Protein AF-A0A379UTQ7-F1 (afdb_monomer_lite)

Secondary structure (DSSP, 8-state):
-HHHHHHHHHTT--------SS-THHHHS-BTTTB-PPP-SS---SSS-----B-TTT--B-SSPPP-------HHHHHHHHHHHT----

Sequence (90 aa):
MMADTITRFKEGKPVLYYTWTPYWVSDVMKPGKDVVWLQVPFSSLPANRKILILNCRTRANYGFPVNTMHIVANKAWRRKIRRRRNCSPS

pLDDT: mean 71.79, std 10.81, range [43.69, 88.62]

InterPro domains:
  IPR007210 ABC-type glycine betaine transport system, substrate-binding domain [PF04069] (1-78)

Radius of gyration: 21.08 Å; chains: 1; bounding box: 36×53×56 Å

Structure (mmCIF, N/CA/C/O backbone):
data_AF-A0A379UTQ7-F1
#
_entry.id   AF-A0A379UTQ7-F1
#
loop_
_atom_site.group_PDB
_atom_site.id
_atom_site.type_symbol
_atom_site.label_atom_id
_atom_site.label_alt_id
_atom_site.label_comp_id
_atom_site.label_asym_id
_atom_site.label_entity_id
_atom_site.label_seq_id
_atom_site.pdbx_PDB_ins_code
_atom_site.Cartn_x
_atom_site.Cartn_y
_atom_site.Cartn_z
_atom_site.occupancy
_atom_site.B_iso_or_equiv
_atom_site.auth_seq_id
_atom_site.auth_comp_id
_atom_site.auth_asym_id
_atom_site.auth_atom_id
_atom_site.pdbx_PDB_model_num
ATOM 1 N N . MET A 1 1 ? 6.281 -9.756 10.851 1.00 65.62 1 MET A N 1
ATOM 2 C CA . MET A 1 1 ? 5.934 -8.333 10.645 1.00 65.62 1 MET A CA 1
ATOM 3 C C . MET A 1 1 ? 4.449 -8.162 10.324 1.00 65.62 1 MET A C 1
ATOM 5 O O . MET A 1 1 ? 3.749 -7.688 11.197 1.00 65.62 1 MET A O 1
ATOM 9 N N . MET A 1 2 ? 3.926 -8.633 9.181 1.00 73.81 2 MET A N 1
ATOM 10 C CA . MET A 1 2 ? 2.501 -8.432 8.827 1.00 73.81 2 MET A CA 1
ATOM 11 C C . MET A 1 2 ? 1.486 -9.139 9.742 1.00 73.81 2 MET A C 1
ATOM 13 O O . MET A 1 2 ? 0.420 -8.594 10.001 1.00 73.81 2 MET A O 1
ATOM 17 N N . ALA A 1 3 ? 1.808 -10.332 10.255 1.00 73.69 3 ALA A N 1
ATOM 18 C CA . ALA A 1 3 ? 0.908 -11.069 11.149 1.00 73.69 3 ALA A CA 1
ATOM 19 C C . ALA A 1 3 ? 0.627 -10.313 12.462 1.00 73.69 3 ALA A C 1
ATOM 21 O O . ALA A 1 3 ? -0.517 -10.226 12.885 1.00 73.69 3 ALA A O 1
ATOM 22 N N . ASP A 1 4 ? 1.655 -9.701 13.057 1.00 77.44 4 ASP A N 1
ATOM 23 C CA . ASP A 1 4 ? 1.524 -8.881 14.269 1.00 77.44 4 ASP A CA 1
ATOM 24 C C . ASP A 1 4 ? 0.678 -7.621 14.017 1.00 77.44 4 ASP A C 1
ATOM 26 O O . ASP A 1 4 ? -0.178 -7.260 14.822 1.00 77.44 4 ASP A O 1
ATOM 30 N N . THR A 1 5 ? 0.844 -7.000 12.845 1.00 79.44 5 THR A N 1
ATOM 31 C CA . THR A 1 5 ? 0.016 -5.867 12.415 1.00 79.44 5 THR A CA 1
ATOM 32 C C . THR A 1 5 ? -1.461 -6.252 12.308 1.00 79.44 5 THR A C 1
ATOM 34 O O . THR A 1 5 ? -2.319 -5.500 12.759 1.00 79.44 5 THR A O 1
ATOM 37 N N . ILE A 1 6 ? -1.774 -7.435 11.769 1.00 78.81 6 ILE A N 1
ATOM 38 C CA . ILE A 1 6 ? -3.158 -7.927 11.672 1.00 78.81 6 ILE A CA 1
ATOM 39 C C . ILE A 1 6 ? -3.742 -8.196 13.061 1.00 78.81 6 ILE A C 1
ATOM 41 O O . ILE A 1 6 ? -4.899 -7.863 13.309 1.00 78.81 6 ILE A O 1
ATOM 45 N N . THR A 1 7 ? -2.966 -8.776 13.976 1.00 80.38 7 THR A N 1
ATOM 46 C CA . THR A 1 7 ? -3.426 -9.014 15.351 1.00 80.38 7 THR A CA 1
ATOM 47 C C . THR A 1 7 ? -3.744 -7.698 16.060 1.00 80.38 7 THR A C 1
ATOM 49 O O . THR A 1 7 ? -4.839 -7.549 16.595 1.00 80.38 7 THR A O 1
ATOM 52 N N . ARG A 1 8 ? -2.863 -6.693 15.968 1.00 83.75 8 ARG A N 1
ATOM 53 C CA . ARG A 1 8 ? -3.109 -5.351 16.529 1.00 83.75 8 ARG A CA 1
ATOM 54 C C . ARG A 1 8 ? -4.318 -4.653 15.904 1.00 83.75 8 ARG A C 1
ATOM 56 O O . ARG A 1 8 ? -5.067 -3.992 16.617 1.00 83.75 8 ARG A O 1
ATOM 63 N N . PHE A 1 9 ? -4.538 -4.842 14.603 1.00 83.75 9 PHE A N 1
ATOM 64 C CA . PHE A 1 9 ? -5.741 -4.359 13.925 1.00 83.75 9 PHE A CA 1
ATOM 65 C C . PHE A 1 9 ? -7.014 -5.014 14.491 1.00 83.75 9 PHE A C 1
ATOM 67 O O . PHE A 1 9 ? -7.981 -4.317 14.786 1.00 83.75 9 PHE A O 1
ATOM 74 N N . LYS A 1 10 ? -7.001 -6.335 14.728 1.00 81.25 10 LYS A N 1
ATOM 75 C CA . LYS A 1 10 ? -8.123 -7.059 15.360 1.00 81.25 10 LYS A CA 1
ATOM 76 C C . LYS A 1 10 ? -8.378 -6.636 16.810 1.00 81.25 10 LYS A C 1
ATOM 78 O O . LYS A 1 10 ? -9.513 -6.702 17.263 1.00 81.25 10 LYS A O 1
ATOM 83 N N . GLU A 1 11 ? -7.348 -6.177 17.516 1.00 87.50 11 GLU A N 1
ATOM 84 C CA . GLU A 1 11 ? -7.457 -5.580 18.855 1.00 87.50 11 GLU A CA 1
ATOM 85 C C . GLU A 1 11 ? -7.992 -4.132 18.837 1.00 87.50 11 GLU A C 1
ATOM 87 O O . GLU A 1 11 ? -8.079 -3.501 19.889 1.00 87.50 11 GLU A O 1
ATOM 92 N N . GLY A 1 12 ? -8.320 -3.575 17.665 1.00 84.38 12 GLY A N 1
ATOM 93 C CA . GLY A 1 12 ? -8.818 -2.203 17.520 1.00 84.38 12 GLY A CA 1
ATOM 94 C C . GLY A 1 12 ? -7.744 -1.124 17.690 1.00 84.38 12 GLY A C 1
ATOM 95 O O . GLY A 1 12 ? -8.071 0.055 17.827 1.00 84.38 12 GLY A O 1
ATOM 96 N N . LYS A 1 13 ? -6.459 -1.498 17.692 1.00 83.31 13 LYS A N 1
ATOM 97 C CA . LYS A 1 13 ? -5.349 -0.548 17.824 1.00 83.31 13 LYS A CA 1
ATOM 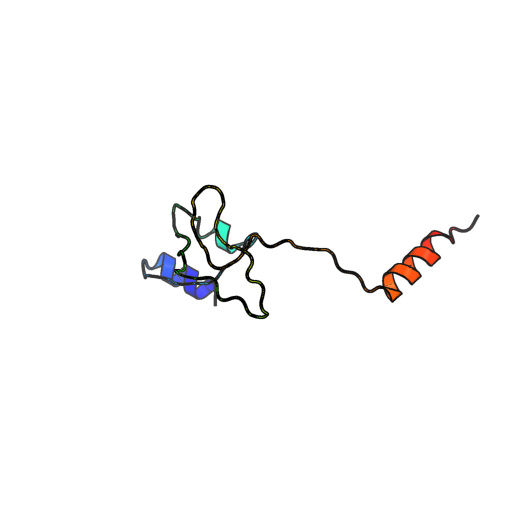98 C C . LYS A 1 13 ? -4.989 0.053 16.461 1.00 83.31 13 LYS A C 1
ATOM 100 O O . LYS A 1 13 ? -5.058 -0.643 15.445 1.00 83.31 13 LYS A O 1
ATOM 105 N N . PRO A 1 14 ? -4.553 1.324 16.418 1.00 85.75 14 PRO A N 1
ATOM 106 C CA . PRO A 1 14 ? -4.105 1.945 15.178 1.00 85.75 14 PRO A CA 1
ATOM 107 C C . PRO A 1 14 ? -2.864 1.230 14.630 1.00 85.75 14 PRO A C 1
ATOM 109 O O . PRO A 1 14 ? -1.928 0.917 15.369 1.00 85.75 14 PRO A O 1
ATOM 112 N N . VAL A 1 15 ? -2.851 0.991 13.317 1.00 85.62 15 VAL A N 1
ATOM 113 C CA . VAL A 1 15 ? -1.765 0.301 12.611 1.00 85.62 15 VAL A CA 1
ATOM 114 C C . VAL A 1 15 ? -1.314 1.096 11.389 1.00 85.62 15 VAL A C 1
ATOM 116 O O . VAL A 1 15 ? -2.130 1.645 10.653 1.00 85.62 15 VAL A O 1
ATOM 119 N N . LEU A 1 16 ? -0.001 1.125 11.154 1.00 85.81 16 LEU A N 1
ATOM 120 C CA . LEU A 1 16 ? 0.616 1.695 9.959 1.00 85.81 16 LEU A CA 1
ATOM 121 C C . LEU A 1 16 ? 1.561 0.654 9.360 1.00 85.81 16 LEU A C 1
ATOM 123 O O . LEU A 1 16 ? 2.461 0.165 10.042 1.00 85.81 16 LEU A O 1
ATOM 127 N N . TYR A 1 17 ? 1.355 0.305 8.093 1.00 82.38 17 TYR A N 1
ATOM 128 C CA . TYR A 1 17 ? 2.177 -0.681 7.402 1.0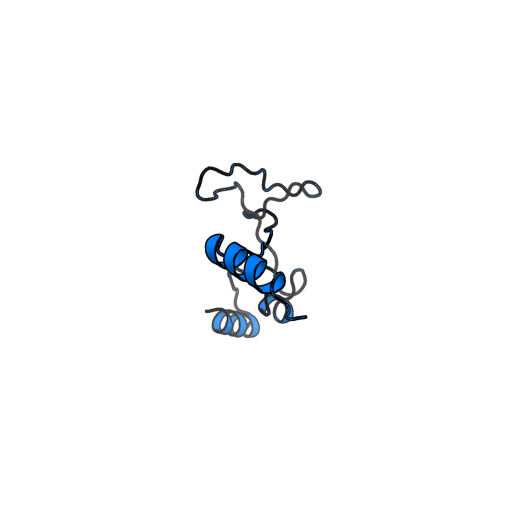0 82.38 17 TYR A CA 1
ATOM 129 C C . TYR A 1 17 ? 2.289 -0.373 5.910 1.00 82.38 17 TYR A C 1
ATOM 131 O O . TYR A 1 17 ? 1.423 0.266 5.316 1.00 82.38 17 TYR A O 1
ATOM 139 N N . TYR A 1 18 ? 3.378 -0.843 5.308 1.00 79.94 18 TYR A N 1
ATOM 140 C CA . TYR A 1 18 ? 3.642 -0.713 3.880 1.00 79.94 18 TYR A CA 1
ATOM 141 C C . TYR A 1 18 ? 3.288 -2.017 3.160 1.00 79.94 18 TYR A C 1
ATOM 143 O O . TYR A 1 18 ? 3.800 -3.074 3.522 1.00 79.94 18 TYR A O 1
ATOM 151 N N . THR A 1 19 ? 2.434 -1.959 2.139 1.00 81.50 19 THR A N 1
ATOM 152 C CA . THR A 1 19 ? 1.997 -3.138 1.374 1.00 81.50 19 THR A CA 1
ATOM 153 C C . THR A 1 19 ? 1.954 -2.851 -0.127 1.00 81.50 19 THR A C 1
ATOM 155 O O . THR A 1 19 ? 1.942 -1.693 -0.541 1.00 81.50 19 THR A O 1
ATOM 158 N N . TRP A 1 20 ? 1.925 -3.904 -0.946 1.00 76.38 20 TRP A N 1
ATOM 159 C CA . TRP A 1 20 ? 1.802 -3.833 -2.404 1.00 76.38 20 TRP A CA 1
ATOM 160 C C . TRP A 1 20 ? 0.742 -4.818 -2.906 1.00 76.38 20 TRP A C 1
ATOM 162 O O . TRP A 1 20 ? 0.497 -5.852 -2.289 1.00 76.38 20 TRP A O 1
ATOM 172 N N . THR A 1 21 ? 0.119 -4.514 -4.043 1.00 72.81 21 THR A N 1
ATOM 173 C CA . THR A 1 21 ? -0.863 -5.384 -4.705 1.00 72.81 21 THR A CA 1
ATOM 174 C C . THR A 1 21 ? -0.264 -6.009 -5.972 1.00 72.81 21 THR A C 1
ATOM 176 O O . THR A 1 21 ? 0.449 -5.317 -6.703 1.00 72.81 21 THR A O 1
ATOM 179 N N . PRO A 1 22 ? -0.529 -7.299 -6.268 1.00 66.12 22 PRO A N 1
ATOM 180 C CA . PRO A 1 22 ? -1.358 -8.249 -5.514 1.00 66.12 22 PRO A CA 1
ATOM 181 C C . PRO A 1 22 ? -0.602 -8.931 -4.349 1.00 66.12 22 PRO A C 1
ATOM 183 O O . PRO A 1 22 ? 0.496 -9.455 -4.534 1.00 66.12 22 PRO A O 1
ATOM 186 N N . TYR A 1 23 ? -1.206 -8.963 -3.154 1.00 68.31 23 TYR A N 1
ATOM 187 C CA . TYR A 1 23 ? -0.704 -9.698 -1.982 1.00 68.31 23 TYR A CA 1
ATOM 188 C C . TYR A 1 23 ? -1.864 -10.153 -1.077 1.00 68.31 23 TYR A C 1
ATOM 190 O O . TYR A 1 23 ? -2.927 -9.534 -1.077 1.00 68.31 23 TYR A O 1
ATOM 198 N N . TRP A 1 24 ? -1.664 -11.219 -0.290 1.00 74.75 24 TRP A N 1
ATOM 199 C CA . TRP A 1 24 ? -2.715 -11.851 0.535 1.00 74.75 24 TRP A CA 1
ATOM 200 C C . TRP A 1 24 ? -3.263 -10.943 1.646 1.00 74.75 24 TRP A C 1
ATOM 202 O O . TRP A 1 24 ? -4.386 -11.116 2.107 1.00 74.75 24 TRP A O 1
ATOM 212 N N . VAL A 1 25 ? -2.491 -9.938 2.060 1.00 67.94 25 VAL A N 1
ATOM 213 C CA . VAL A 1 25 ? -2.882 -8.994 3.117 1.00 67.94 25 VAL A CA 1
ATOM 214 C C . VAL A 1 25 ? -4.105 -8.161 2.719 1.00 67.94 25 VAL A C 1
ATOM 216 O O . VAL A 1 25 ? -4.907 -7.811 3.582 1.00 67.94 25 VAL A O 1
ATOM 219 N N . SER A 1 26 ? -4.294 -7.889 1.424 1.00 65.00 26 SER A N 1
ATOM 220 C CA . SER A 1 26 ? -5.443 -7.124 0.922 1.00 65.00 26 SER A CA 1
ATOM 221 C C . SER A 1 26 ? -6.776 -7.877 1.004 1.00 65.00 26 SER A C 1
ATOM 223 O O . SER A 1 26 ? -7.822 -7.246 0.875 1.00 65.00 26 SER A O 1
ATOM 225 N N . ASP A 1 27 ? -6.754 -9.196 1.224 1.00 69.00 27 ASP A N 1
ATOM 226 C CA . ASP A 1 27 ? -7.969 -9.992 1.437 1.00 69.00 27 ASP A CA 1
ATOM 227 C C . ASP A 1 27 ? -8.452 -9.918 2.898 1.00 69.00 27 ASP A C 1
ATOM 229 O O . ASP A 1 27 ? -9.651 -9.908 3.178 1.00 69.00 27 ASP A O 1
ATOM 233 N N . VAL A 1 28 ? -7.505 -9.774 3.835 1.00 73.50 28 VAL A N 1
ATOM 234 C CA . VAL A 1 28 ? -7.773 -9.655 5.278 1.00 73.50 28 VAL A CA 1
ATOM 235 C C . VAL A 1 28 ? -8.097 -8.215 5.684 1.00 73.50 28 VAL A C 1
ATOM 237 O O . VAL A 1 28 ? -8.960 -8.003 6.529 1.00 73.50 28 VAL A O 1
ATOM 240 N N . MET A 1 29 ? -7.410 -7.230 5.100 1.00 75.06 29 MET A N 1
ATOM 241 C CA . MET A 1 29 ? -7.609 -5.803 5.374 1.00 75.06 29 MET A CA 1
ATOM 242 C C . MET A 1 29 ? -7.998 -5.090 4.080 1.00 75.06 29 MET A C 1
ATOM 244 O O . MET A 1 29 ? -7.134 -4.754 3.263 1.00 75.06 29 MET A O 1
ATOM 248 N N . LYS A 1 30 ? -9.305 -4.880 3.877 1.00 79.00 30 LYS A N 1
ATOM 249 C CA . LYS A 1 30 ? -9.840 -4.389 2.602 1.00 79.00 30 LYS A CA 1
ATOM 250 C C . LYS A 1 30 ? -9.697 -2.866 2.492 1.00 79.00 30 LYS A C 1
ATOM 252 O O . LYS A 1 30 ? -10.243 -2.140 3.333 1.00 79.00 30 LYS A O 1
ATOM 257 N N . PRO A 1 31 ? -9.017 -2.350 1.449 1.00 77.50 31 PRO A N 1
ATOM 258 C CA . PRO A 1 31 ? -8.951 -0.914 1.202 1.00 77.50 31 PRO A CA 1
ATOM 259 C C . PRO A 1 31 ? -10.349 -0.305 1.029 1.00 77.50 31 PRO A C 1
ATOM 261 O O . PRO A 1 31 ? -11.162 -0.831 0.274 1.00 77.50 31 PRO A O 1
ATOM 264 N N . GLY A 1 32 ? -10.628 0.798 1.724 1.00 76.94 32 GLY A N 1
ATOM 265 C CA . GLY A 1 32 ? -11.922 1.494 1.694 1.00 76.94 32 GLY A CA 1
ATOM 266 C C . GLY A 1 32 ? -12.965 0.975 2.690 1.00 76.94 32 GLY A C 1
ATOM 267 O O . GLY A 1 32 ? -13.996 1.622 2.856 1.00 76.94 32 GLY A O 1
ATOM 268 N N . LYS A 1 33 ? -12.697 -0.143 3.377 1.00 79.88 33 LYS A N 1
ATOM 269 C CA . LYS A 1 33 ? -13.515 -0.633 4.497 1.00 79.88 33 LYS A CA 1
ATOM 270 C C . LYS A 1 33 ? -12.722 -0.638 5.800 1.00 79.88 33 LYS A C 1
ATOM 272 O O . LYS A 1 33 ? -13.137 -0.022 6.772 1.00 79.88 33 LYS A O 1
ATOM 277 N N . ASP A 1 34 ? -11.573 -1.304 5.777 1.00 81.00 34 ASP A N 1
ATOM 278 C CA . ASP A 1 34 ? -10.761 -1.581 6.963 1.00 81.00 34 ASP A CA 1
ATOM 279 C C . ASP A 1 34 ? -9.515 -0.688 7.022 1.00 81.00 34 ASP A C 1
ATOM 281 O O . ASP A 1 34 ? -9.032 -0.341 8.097 1.00 81.00 34 ASP A O 1
ATOM 285 N N . VAL A 1 35 ? -8.982 -0.305 5.855 1.00 83.88 35 VAL A N 1
ATOM 286 C CA . VAL A 1 35 ? -7.752 0.489 5.729 1.00 83.88 35 VAL A CA 1
ATOM 287 C C . VAL A 1 35 ? -7.859 1.529 4.617 1.00 83.88 35 VAL A C 1
ATOM 289 O O . VAL A 1 35 ? -8.613 1.363 3.656 1.00 83.88 35 VAL A O 1
ATOM 292 N N . VAL A 1 36 ? -7.071 2.599 4.720 1.00 84.94 36 VAL A N 1
ATOM 293 C CA . VAL A 1 36 ? -6.989 3.671 3.718 1.00 84.94 36 VAL A CA 1
ATOM 294 C C . VAL A 1 36 ? -5.550 3.872 3.256 1.00 84.94 36 VAL A C 1
ATOM 296 O O . VAL A 1 36 ? -4.606 3.705 4.025 1.00 84.94 36 VAL A O 1
ATOM 299 N N . TRP A 1 37 ? -5.379 4.244 1.987 1.00 81.56 37 TRP A N 1
ATOM 300 C CA . TRP A 1 37 ? -4.071 4.601 1.441 1.00 81.56 37 TRP A CA 1
ATOM 301 C C . TRP A 1 37 ? -3.732 6.045 1.803 1.00 81.56 37 TRP A C 1
ATOM 303 O O . TRP A 1 37 ? -4.474 6.964 1.451 1.00 81.56 37 TRP A O 1
ATOM 313 N N . LEU A 1 38 ? -2.600 6.243 2.478 1.00 83.12 38 LEU A N 1
ATOM 314 C CA . LEU A 1 38 ? -2.110 7.575 2.817 1.00 83.12 38 LEU A CA 1
ATOM 315 C C . LEU A 1 38 ? -1.451 8.232 1.603 1.00 83.12 38 LEU A C 1
ATOM 317 O O . LEU A 1 38 ? -0.638 7.623 0.906 1.00 83.12 38 LEU A O 1
ATOM 321 N N . GLN A 1 39 ? -1.823 9.486 1.361 1.00 79.50 39 GLN A N 1
ATOM 322 C CA . GLN A 1 39 ? -1.194 10.320 0.344 1.00 79.50 39 GLN A CA 1
ATOM 323 C C . GLN A 1 39 ? 0.093 10.936 0.891 1.00 79.50 39 GLN A C 1
ATOM 325 O O . GLN A 1 39 ? 0.209 11.189 2.091 1.00 79.50 39 GLN A O 1
ATOM 330 N N . VAL A 1 40 ? 1.047 11.209 0.005 1.00 79.56 40 VAL A N 1
ATOM 331 C CA . VAL A 1 40 ? 2.299 1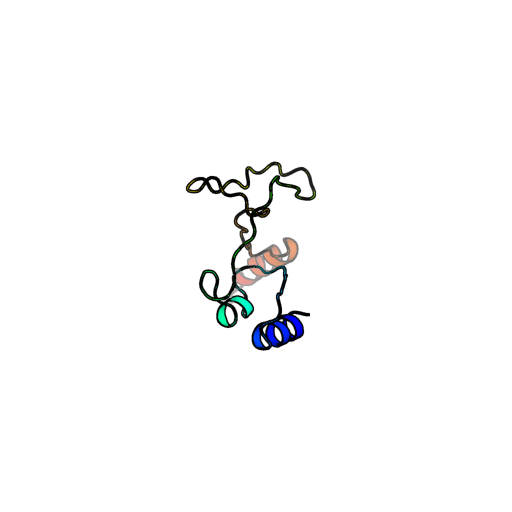1.888 0.352 1.00 79.56 40 VAL A CA 1
ATOM 332 C C . VAL A 1 40 ? 2.356 13.273 -0.293 1.00 79.56 40 VAL A C 1
ATOM 334 O O . VAL A 1 40 ? 1.904 13.441 -1.429 1.00 79.56 40 VAL A O 1
ATOM 337 N N . PRO A 1 41 ? 2.936 14.273 0.393 1.00 76.81 41 PRO A N 1
ATOM 338 C CA . PRO A 1 41 ? 2.971 15.647 -0.106 1.00 76.81 41 PRO A CA 1
ATOM 339 C C . PRO A 1 41 ? 3.888 15.820 -1.325 1.00 76.81 41 PRO A C 1
ATOM 341 O O . PRO A 1 41 ? 3.659 16.700 -2.150 1.00 76.81 41 PRO A O 1
ATOM 344 N N . PHE A 1 42 ? 4.918 14.981 -1.468 1.00 71.44 42 PHE A N 1
ATOM 345 C CA . PHE A 1 42 ? 5.839 15.001 -2.603 1.00 71.44 42 PHE A CA 1
ATOM 346 C C . PHE A 1 42 ? 6.405 13.606 -2.890 1.00 71.44 42 PHE A C 1
ATOM 348 O O . PHE A 1 42 ? 6.445 12.732 -2.025 1.00 71.44 42 PHE A O 1
ATOM 355 N N . SER A 1 43 ? 6.850 13.391 -4.126 1.00 68.38 43 SER A N 1
ATOM 356 C CA . SER A 1 43 ? 7.430 12.122 -4.572 1.00 68.38 43 SER A CA 1
ATOM 357 C C . SER A 1 43 ? 8.932 12.077 -4.288 1.00 68.38 43 SER A C 1
ATOM 359 O O . SER A 1 43 ? 9.677 12.915 -4.792 1.00 68.38 43 SER A O 1
ATOM 361 N N . SER A 1 44 ? 9.381 11.080 -3.522 1.00 69.75 44 SER A N 1
ATOM 362 C CA . SER A 1 44 ? 10.794 10.882 -3.172 1.00 69.75 44 SER A CA 1
ATOM 363 C C . SER A 1 44 ? 11.218 9.439 -3.450 1.00 69.75 44 SER A C 1
ATOM 365 O O . SER A 1 44 ? 11.275 8.601 -2.554 1.00 69.75 44 SER A O 1
ATOM 367 N N . LEU A 1 45 ? 11.448 9.121 -4.727 1.00 72.69 45 LEU A N 1
ATOM 368 C CA . LEU A 1 45 ? 11.907 7.796 -5.145 1.00 72.69 45 LEU A CA 1
ATOM 369 C C . LEU A 1 45 ? 13.432 7.778 -5.326 1.00 72.69 45 LEU A C 1
ATOM 371 O O . LEU A 1 45 ? 13.977 8.689 -5.958 1.00 72.69 45 LEU A O 1
ATOM 375 N N . PRO A 1 46 ? 14.130 6.732 -4.847 1.00 67.25 46 PRO A N 1
ATOM 376 C CA . PRO A 1 46 ? 15.554 6.568 -5.100 1.00 67.25 46 PRO A CA 1
ATOM 377 C C . PRO A 1 46 ? 15.814 6.385 -6.604 1.00 67.25 46 PRO A C 1
ATOM 379 O O . PRO A 1 46 ? 15.053 5.721 -7.311 1.00 67.25 46 PRO A O 1
ATOM 382 N N . ALA A 1 47 ? 16.911 6.985 -7.073 1.00 56.53 47 ALA A N 1
ATOM 383 C CA . ALA A 1 47 ? 17.318 7.092 -8.475 1.00 56.53 47 ALA A CA 1
ATOM 384 C C . ALA A 1 47 ? 16.354 7.911 -9.352 1.00 56.53 47 ALA A C 1
ATOM 386 O O . ALA A 1 47 ? 15.605 7.338 -10.132 1.00 56.53 47 ALA A O 1
ATOM 387 N N . ASN A 1 48 ? 16.413 9.245 -9.223 1.00 53.41 48 ASN A N 1
ATOM 388 C CA . ASN A 1 48 ? 16.067 10.311 -10.191 1.00 53.41 48 ASN A CA 1
ATOM 389 C C . ASN A 1 48 ? 14.830 10.142 -11.104 1.00 53.41 48 ASN A C 1
ATOM 391 O O . ASN A 1 48 ? 14.672 10.850 -12.099 1.00 53.41 48 ASN A O 1
ATOM 395 N N . ARG A 1 49 ? 13.917 9.230 -10.776 1.00 54.06 49 ARG A N 1
ATOM 396 C CA . ARG A 1 49 ? 12.672 8.993 -11.492 1.00 54.06 49 ARG A CA 1
ATOM 397 C C . ARG A 1 49 ? 11.654 9.983 -10.958 1.00 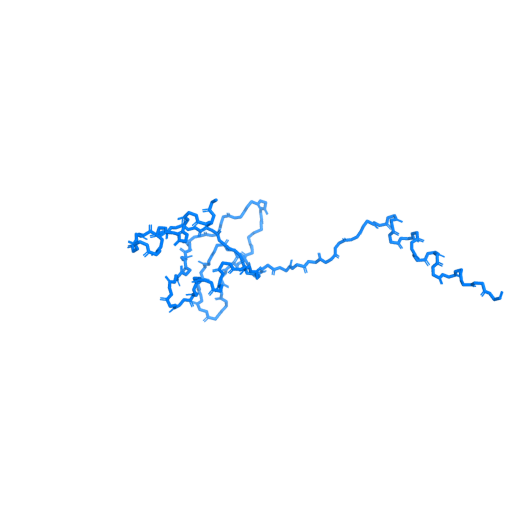54.06 49 ARG A C 1
ATOM 399 O O . ARG A 1 49 ? 10.798 9.636 -10.150 1.00 54.06 49 ARG A O 1
ATOM 406 N N . LYS A 1 50 ? 11.748 11.224 -11.445 1.00 51.84 50 LYS A N 1
ATOM 407 C CA . LYS A 1 50 ? 10.678 12.233 -11.371 1.00 51.84 50 LYS A CA 1
ATOM 408 C C . LYS A 1 50 ? 9.517 11.818 -12.283 1.00 51.84 50 LYS A C 1
ATOM 410 O O . LYS A 1 50 ? 9.121 12.541 -13.188 1.00 51.84 50 LYS A O 1
ATOM 415 N N . ILE A 1 51 ? 9.019 10.600 -12.103 1.00 56.41 51 ILE A N 1
ATOM 416 C CA . ILE A 1 51 ? 7.766 10.180 -12.711 1.00 56.41 51 ILE A CA 1
ATOM 417 C C . ILE A 1 51 ? 6.700 10.941 -11.933 1.00 56.41 51 ILE A C 1
ATOM 419 O O . ILE A 1 51 ? 6.687 10.876 -10.707 1.00 56.41 51 ILE A O 1
ATOM 423 N N . LEU A 1 52 ? 5.854 11.705 -12.621 1.00 56.69 52 LEU A N 1
ATOM 424 C CA . LEU A 1 52 ? 4.679 12.315 -12.007 1.00 56.69 52 LEU A CA 1
ATOM 425 C C . LEU A 1 52 ? 3.816 11.181 -11.441 1.00 56.69 52 LEU A C 1
ATOM 427 O O . LEU A 1 52 ? 3.089 10.519 -12.173 1.00 56.69 52 LEU A O 1
ATOM 431 N N . ILE A 1 53 ? 3.915 10.947 -10.130 1.00 60.94 53 ILE A N 1
ATOM 432 C CA . ILE A 1 53 ? 3.139 9.935 -9.389 1.00 60.94 53 ILE A CA 1
ATOM 433 C C . ILE A 1 53 ? 1.734 10.465 -9.066 1.00 60.94 53 ILE A C 1
ATOM 435 O O . ILE A 1 53 ? 1.076 10.071 -8.106 1.00 60.94 53 ILE A O 1
ATOM 439 N N . LEU A 1 54 ? 1.289 11.442 -9.846 1.00 59.38 54 LEU A N 1
ATOM 440 C CA . LEU A 1 54 ? -0.005 12.046 -9.684 1.00 59.38 54 LEU A CA 1
ATOM 441 C C . LEU A 1 54 ? -1.007 11.172 -10.427 1.00 59.38 54 LEU A C 1
ATOM 443 O O . LEU A 1 54 ? -0.910 11.010 -11.645 1.00 59.38 54 LEU A O 1
ATOM 447 N N . ASN A 1 55 ? -1.980 10.615 -9.710 1.00 62.75 55 ASN A N 1
ATOM 448 C CA . ASN A 1 55 ? -3.104 9.968 -10.365 1.00 62.75 55 ASN A CA 1
ATOM 449 C C . ASN A 1 55 ? -3.785 10.999 -11.277 1.00 62.75 55 ASN A C 1
ATOM 451 O O . ASN A 1 55 ? -4.283 12.022 -10.806 1.00 62.75 55 ASN A O 1
ATOM 455 N N . CYS A 1 56 ? -3.807 10.718 -12.581 1.00 57.81 56 CYS A N 1
ATOM 456 C CA . CYS A 1 56 ? -4.330 11.623 -13.603 1.00 57.81 56 CYS A CA 1
ATOM 457 C C . CYS A 1 56 ? -5.799 12.010 -13.352 1.00 57.81 56 CYS A C 1
ATOM 459 O O . CYS A 1 56 ? -6.212 13.119 -13.682 1.00 57.81 56 CYS A O 1
ATOM 461 N N . ARG A 1 57 ? -6.577 11.132 -12.706 1.00 60.22 57 ARG A N 1
ATOM 462 C CA . ARG A 1 57 ? -8.012 11.330 -12.479 1.00 60.22 57 ARG A CA 1
ATOM 463 C C . ARG A 1 57 ? -8.335 12.051 -11.171 1.00 60.22 57 ARG A C 1
ATOM 465 O O . ARG A 1 57 ? -9.290 12.815 -11.129 1.00 60.22 57 ARG A O 1
ATOM 472 N N . THR A 1 58 ? -7.566 11.810 -10.110 1.00 65.44 58 THR A N 1
ATOM 473 C CA . THR A 1 58 ? -7.863 12.335 -8.761 1.00 65.44 58 THR A CA 1
ATOM 474 C C . THR A 1 58 ? -6.867 13.380 -8.271 1.00 65.44 58 THR A C 1
ATOM 476 O O . THR A 1 58 ? -7.046 13.916 -7.183 1.00 65.44 58 THR A O 1
ATOM 479 N N . ARG A 1 59 ? -5.803 13.657 -9.037 1.00 66.44 59 ARG A N 1
ATOM 480 C CA . ARG A 1 59 ? -4.648 14.465 -8.609 1.00 66.44 59 ARG A CA 1
ATOM 481 C C . ARG A 1 59 ? -4.067 14.038 -7.247 1.00 66.44 59 ARG A C 1
ATOM 483 O O . ARG A 1 59 ? -3.458 14.840 -6.551 1.00 66.44 59 ARG A O 1
ATOM 490 N N . ALA A 1 60 ? -4.240 12.773 -6.867 1.00 71.81 60 ALA A N 1
ATOM 491 C CA . ALA A 1 60 ? -3.709 12.224 -5.624 1.00 71.81 60 ALA A CA 1
ATOM 492 C C . ALA A 1 60 ? -2.311 11.635 -5.847 1.00 71.81 60 ALA A C 1
ATOM 494 O O . ALA A 1 60 ? -2.070 10.986 -6.869 1.00 71.81 60 ALA A O 1
ATOM 495 N N . ASN A 1 61 ? -1.409 11.830 -4.885 1.00 76.19 61 ASN A N 1
ATOM 496 C CA . ASN A 1 61 ? -0.068 11.247 -4.881 1.00 76.19 61 ASN A CA 1
ATOM 497 C C . ASN A 1 61 ? 0.039 10.209 -3.761 1.00 76.19 61 ASN A C 1
ATOM 499 O O . ASN A 1 61 ? -0.020 10.558 -2.586 1.00 76.19 61 ASN A O 1
ATOM 503 N N . TYR A 1 62 ? 0.219 8.941 -4.123 1.00 77.56 62 TYR A N 1
ATOM 504 C CA . TYR A 1 62 ? 0.372 7.834 -3.169 1.00 77.56 62 TYR A CA 1
ATOM 505 C C . TYR A 1 62 ? 1.836 7.401 -2.987 1.00 77.56 62 TYR A C 1
ATOM 507 O O . TYR A 1 62 ? 2.117 6.354 -2.410 1.00 77.56 62 TYR A O 1
ATOM 515 N N . GLY A 1 63 ? 2.789 8.181 -3.504 1.00 71.50 63 GLY A N 1
ATOM 516 C CA . GLY A 1 63 ? 4.226 7.984 -3.294 1.00 71.50 63 GLY A CA 1
ATOM 517 C C . GLY A 1 63 ? 4.884 6.934 -4.187 1.00 71.50 63 GLY A C 1
ATOM 518 O O . GLY A 1 63 ? 6.094 7.004 -4.389 1.00 71.50 63 GLY A O 1
ATOM 519 N N . PHE A 1 64 ? 4.109 6.031 -4.795 1.00 73.00 64 PHE A N 1
ATOM 520 C CA . PHE A 1 64 ? 4.597 5.021 -5.737 1.00 73.00 64 PHE A CA 1
ATOM 521 C C . PHE A 1 64 ? 3.804 5.033 -7.048 1.00 73.00 64 PHE A C 1
ATOM 523 O O . PHE A 1 64 ? 2.578 5.172 -7.015 1.00 73.00 64 PHE A O 1
ATOM 530 N N . PRO A 1 65 ? 4.470 4.901 -8.213 1.00 73.88 65 PRO A N 1
ATOM 531 C CA . PRO A 1 65 ? 3.777 4.747 -9.483 1.00 73.88 65 PRO A CA 1
ATOM 532 C C . PRO A 1 65 ? 3.074 3.388 -9.536 1.00 73.88 65 PRO A C 1
ATOM 534 O O . PRO A 1 65 ? 3.382 2.478 -8.765 1.00 73.88 65 PRO A O 1
ATOM 537 N N . VAL A 1 66 ? 2.153 3.233 -10.489 1.00 70.12 66 VAL A N 1
ATOM 538 C CA . VAL A 1 66 ? 1.624 1.906 -10.825 1.00 70.12 66 VAL A CA 1
ATOM 539 C C . VAL A 1 66 ? 2.801 1.032 -11.257 1.00 70.12 66 VAL A C 1
ATOM 541 O O . VAL A 1 66 ? 3.494 1.345 -12.226 1.00 70.12 66 VAL A O 1
ATOM 544 N N . ASN A 1 67 ? 3.053 -0.034 -10.500 1.00 64.12 67 ASN A N 1
ATOM 545 C CA . ASN A 1 67 ? 4.170 -0.934 -10.747 1.00 64.12 67 ASN A CA 1
ATOM 546 C C . ASN A 1 67 ? 3.810 -1.964 -11.819 1.00 64.12 67 ASN A C 1
ATOM 548 O O . ASN A 1 67 ? 2.713 -2.519 -11.823 1.00 64.12 67 ASN A O 1
ATOM 552 N N . THR A 1 68 ? 4.781 -2.278 -12.675 1.00 68.94 68 THR A N 1
ATOM 553 C CA . THR A 1 68 ? 4.657 -3.325 -13.693 1.00 68.94 68 THR A CA 1
ATOM 554 C C . THR A 1 68 ? 5.596 -4.474 -13.355 1.00 68.94 68 THR A C 1
ATOM 556 O O . THR A 1 68 ? 6.797 -4.275 -13.166 1.00 68.94 68 THR A O 1
ATOM 559 N N . MET A 1 69 ? 5.058 -5.691 -13.283 1.00 74.12 69 MET A N 1
ATOM 560 C CA . MET A 1 69 ? 5.857 -6.903 -13.114 1.00 74.12 69 MET A CA 1
ATOM 561 C C . MET A 1 69 ? 6.233 -7.455 -14.490 1.00 74.12 69 MET A C 1
ATOM 563 O O . MET A 1 69 ? 5.372 -7.674 -15.339 1.00 74.12 69 MET A O 1
ATOM 567 N N . HIS A 1 70 ? 7.524 -7.695 -14.709 1.00 79.19 70 HIS A N 1
ATOM 568 C CA . HIS A 1 70 ? 8.037 -8.260 -15.955 1.00 79.19 70 HIS A CA 1
ATOM 569 C C . HIS A 1 70 ? 8.706 -9.607 -15.695 1.00 79.19 70 HIS A C 1
ATOM 571 O O . HIS A 1 70 ? 9.472 -9.760 -14.745 1.00 79.19 70 HIS A O 1
ATOM 577 N N . ILE A 1 71 ? 8.467 -10.574 -16.582 1.00 80.75 71 ILE A N 1
ATOM 578 C CA . ILE A 1 71 ? 9.214 -11.832 -16.589 1.00 80.75 71 ILE A CA 1
ATOM 579 C C . ILE A 1 71 ? 10.595 -11.549 -17.180 1.00 80.75 71 ILE A C 1
ATOM 581 O O . ILE A 1 71 ? 10.725 -11.184 -18.351 1.00 80.75 71 ILE A O 1
ATOM 585 N N . VAL A 1 72 ? 11.642 -11.735 -16.380 1.00 83.25 72 VAL A N 1
ATOM 586 C CA . VAL A 1 72 ? 13.031 -11.567 -16.815 1.00 83.25 72 VAL A CA 1
ATOM 587 C C . VAL A 1 72 ? 13.709 -12.930 -16.841 1.00 83.25 72 VAL A C 1
ATOM 589 O O . VAL A 1 72 ? 13.581 -13.725 -15.918 1.00 83.25 72 VAL A O 1
ATOM 592 N N . ALA A 1 73 ? 14.444 -13.205 -17.916 1.00 83.00 73 ALA A N 1
ATOM 593 C CA . ALA A 1 73 ? 15.202 -14.439 -18.077 1.00 83.00 73 ALA A CA 1
ATOM 594 C C . ALA A 1 73 ? 16.627 -14.132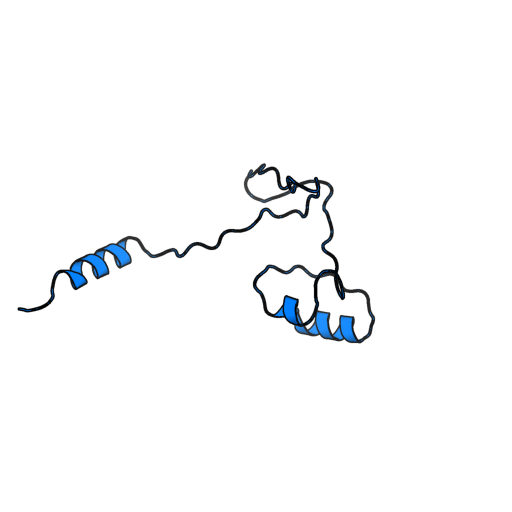 -18.535 1.00 83.00 73 ALA A C 1
ATOM 596 O O . ALA A 1 73 ? 16.841 -13.247 -19.372 1.00 83.00 73 ALA A O 1
ATOM 597 N N . ASN A 1 74 ? 17.589 -14.910 -18.034 1.00 88.62 74 ASN A N 1
ATOM 598 C CA . ASN A 1 74 ? 18.996 -14.793 -18.401 1.00 88.62 74 ASN A CA 1
ATOM 599 C C . ASN A 1 74 ? 19.177 -14.945 -19.928 1.00 88.62 74 ASN A C 1
ATOM 601 O O . ASN A 1 74 ? 18.682 -15.897 -20.541 1.00 88.62 74 ASN A O 1
ATOM 605 N N . LYS A 1 75 ? 19.898 -14.001 -20.553 1.00 84.56 75 LYS A N 1
ATOM 606 C CA . LYS A 1 75 ? 20.109 -13.961 -22.013 1.00 84.56 75 LYS A CA 1
ATOM 607 C C . LYS A 1 75 ? 20.789 -15.230 -22.542 1.00 84.56 75 LYS A C 1
ATOM 609 O O . LYS A 1 75 ? 20.365 -15.769 -23.566 1.00 84.56 75 LYS A O 1
ATOM 614 N N . ALA A 1 76 ? 21.810 -15.730 -21.843 1.00 83.50 76 ALA A N 1
ATOM 615 C CA . ALA A 1 76 ? 22.522 -16.949 -22.223 1.00 83.50 76 ALA A CA 1
ATOM 616 C C . ALA A 1 76 ? 21.614 -18.184 -22.116 1.00 83.50 76 ALA A C 1
ATOM 618 O O . ALA A 1 76 ? 21.599 -19.023 -23.021 1.00 83.50 76 ALA A O 1
ATOM 619 N N . TRP A 1 77 ? 20.797 -18.248 -21.062 1.00 79.19 77 TRP A N 1
ATOM 620 C CA . TRP A 1 77 ? 19.821 -19.320 -20.855 1.00 79.19 77 TRP A CA 1
ATOM 621 C C . TRP A 1 77 ? 18.741 -19.342 -21.948 1.00 79.19 77 TRP A C 1
ATOM 623 O O . TRP A 1 77 ? 18.513 -20.380 -22.574 1.00 79.19 77 TRP A O 1
ATOM 633 N N . ARG A 1 78 ? 18.167 -18.177 -22.286 1.00 75.25 78 ARG A N 1
ATOM 634 C CA . ARG A 1 78 ? 17.184 -18.024 -23.375 1.00 75.25 78 ARG A CA 1
ATOM 635 C C . ARG A 1 78 ? 17.734 -18.521 -24.717 1.00 75.25 78 ARG A C 1
ATOM 637 O O . ARG A 1 78 ? 17.048 -19.228 -25.453 1.00 75.25 78 ARG A O 1
ATOM 644 N N . ARG A 1 79 ? 18.994 -18.192 -25.025 1.00 68.44 79 ARG A N 1
ATOM 645 C CA . ARG A 1 79 ? 19.667 -18.620 -26.262 1.00 68.44 79 ARG A CA 1
ATOM 646 C C . ARG A 1 79 ? 19.876 -20.139 -26.317 1.00 68.44 79 ARG A C 1
ATOM 648 O O . ARG A 1 79 ? 19.725 -20.729 -27.386 1.00 68.44 79 ARG A O 1
ATOM 655 N N . LYS A 1 80 ? 20.194 -20.774 -25.183 1.00 73.38 80 LYS A N 1
ATOM 656 C CA . LYS A 1 80 ? 20.408 -22.229 -25.085 1.00 73.38 80 LYS A CA 1
ATOM 657 C C . LYS A 1 80 ? 19.104 -23.013 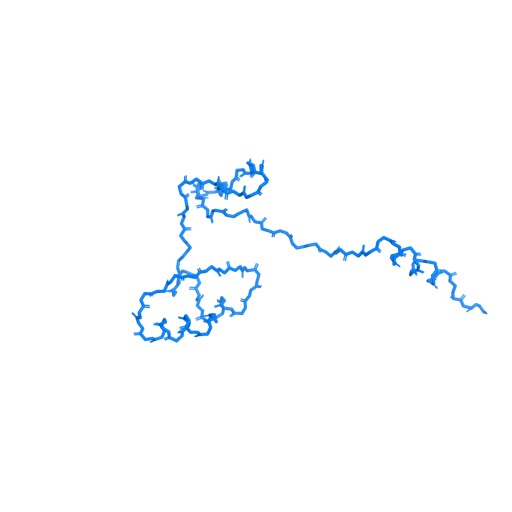-25.273 1.00 73.38 80 LYS A C 1
ATOM 659 O O . LYS A 1 80 ? 19.099 -23.991 -26.014 1.00 73.38 80 LYS A O 1
ATOM 664 N N . ILE A 1 81 ? 17.995 -22.556 -24.687 1.00 71.00 81 ILE A N 1
ATOM 665 C CA . ILE A 1 81 ? 16.672 -23.180 -24.878 1.00 71.00 81 ILE A CA 1
ATOM 666 C C . ILE A 1 81 ? 16.169 -23.010 -26.314 1.00 71.00 81 ILE A C 1
ATOM 668 O O . ILE A 1 81 ? 15.650 -23.967 -26.887 1.00 71.00 81 ILE A O 1
ATOM 672 N N . ARG A 1 82 ? 16.388 -21.840 -26.934 1.00 63.75 82 ARG A N 1
ATOM 673 C CA . ARG A 1 82 ? 16.036 -21.617 -28.347 1.00 63.75 82 ARG A CA 1
ATOM 674 C C . ARG A 1 82 ? 16.738 -22.605 -29.283 1.00 63.75 82 ARG A C 1
ATOM 676 O O . ARG A 1 82 ? 16.126 -23.078 -30.227 1.00 63.75 82 ARG A O 1
ATOM 683 N N . ARG A 1 83 ? 18.003 -22.942 -29.007 1.00 55.09 83 ARG A N 1
ATOM 684 C CA . ARG A 1 83 ? 18.758 -23.936 -29.790 1.00 55.09 83 ARG A CA 1
ATOM 685 C C . ARG A 1 83 ? 18.253 -25.366 -29.590 1.00 55.09 83 ARG A C 1
ATOM 687 O O . ARG A 1 83 ? 18.250 -26.122 -30.546 1.00 55.09 83 ARG A O 1
ATOM 694 N N . ARG A 1 84 ? 17.792 -25.723 -28.386 1.00 53.94 84 ARG A N 1
ATOM 695 C CA . ARG A 1 84 ? 17.279 -27.074 -28.094 1.00 53.94 84 ARG A CA 1
ATOM 696 C C . ARG A 1 84 ? 15.926 -27.371 -28.745 1.00 53.94 84 ARG A C 1
ATOM 698 O O . ARG A 1 84 ? 15.706 -28.505 -29.134 1.00 53.94 84 ARG A O 1
ATOM 705 N N . ARG A 1 85 ? 15.046 -26.375 -28.914 1.00 53.44 85 ARG A N 1
ATOM 706 C CA . ARG A 1 85 ? 13.753 -26.572 -29.604 1.00 53.44 85 ARG A CA 1
ATOM 707 C C . ARG A 1 85 ? 13.884 -26.835 -31.110 1.00 53.44 85 ARG A C 1
ATOM 709 O O . ARG A 1 85 ? 12.989 -27.437 -31.678 1.00 53.44 85 ARG A O 1
ATOM 716 N N . ASN A 1 86 ? 14.989 -26.423 -31.733 1.00 51.28 86 ASN A N 1
ATOM 717 C CA . ASN A 1 86 ? 15.254 -26.681 -33.154 1.00 51.28 86 ASN A CA 1
ATOM 718 C C . ASN A 1 86 ? 15.913 -28.048 -33.410 1.00 51.28 86 ASN A C 1
ATOM 720 O O . ASN A 1 86 ? 16.222 -28.366 -34.551 1.00 51.28 86 ASN A O 1
ATOM 724 N N . CYS A 1 87 ? 16.138 -28.845 -32.364 1.00 53.31 87 CYS A N 1
ATOM 725 C CA . CYS A 1 87 ? 16.609 -30.220 -32.461 1.00 53.31 87 CYS A CA 1
ATOM 726 C C . CYS A 1 87 ? 15.503 -31.142 -31.932 1.00 53.31 87 CYS A C 1
ATOM 728 O O . CYS A 1 87 ? 15.610 -31.667 -30.827 1.00 53.31 87 CYS A O 1
ATOM 730 N N . SER A 1 88 ? 14.415 -31.283 -32.692 1.00 44.59 88 SER A N 1
ATOM 731 C CA . SER A 1 88 ? 13.539 -32.453 -32.575 1.00 44.59 88 SER A CA 1
ATOM 732 C C . SER A 1 88 ? 14.092 -33.511 -33.530 1.00 44.59 88 SER A C 1
ATOM 734 O O . SER A 1 88 ? 14.370 -33.150 -34.675 1.00 44.59 88 SER A O 1
ATOM 736 N N . PRO A 1 89 ? 14.314 -34.761 -33.094 1.00 52.81 89 PRO A N 1
ATOM 737 C CA . PRO A 1 89 ? 14.766 -35.813 -33.990 1.00 52.81 89 PRO A CA 1
ATOM 738 C C . PRO A 1 89 ? 13.618 -36.178 -34.939 1.00 52.81 89 PRO A C 1
ATOM 740 O O . PRO A 1 89 ? 12.493 -36.400 -34.484 1.00 52.81 89 PRO A O 1
ATOM 743 N N . SER A 1 90 ? 13.911 -36.155 -36.239 1.00 43.69 90 SER A N 1
ATOM 744 C CA . SER A 1 90 ? 13.174 -36.909 -37.256 1.00 43.69 90 SER A CA 1
ATOM 745 C C . SER A 1 90 ? 13.487 -38.393 -37.124 1.00 43.69 90 SER A C 1
ATOM 747 O O . SER A 1 90 ? 14.637 -38.701 -36.730 1.00 43.69 90 SER A O 1
#

Organism: Salmonella enterica I (NCBI:txid59201)

Foldseek 3Di:
DVVVQLVCLVVVHDHDDDDDPPDPSCVSQPDPPSDHQDFDPDADDPDPPPPCCQDPPPRTHSNDHDDDDDDDDDPVVVVVVVVVVVDDPD